Protein AF-A0A9E2ET44-F1 (afdb_monomer)

Secondary structure (DSSP, 8-state):
-TTHHHHHHHHHHHHHHHHHHS---------S-TT---PPPS----S-SS--EE--TTTTT--HHHHHHHHHHHHT-TT--EEEEEETTEEEEEEE--

Radius of gyration: 30.55 Å; Cα contacts (8 Å, |Δi|>4): 65; chains: 1; bounding box: 45×81×43 Å

Sequence (98 aa):
MAILNRKKILAGLMGLVGLYIFNCSPSQRHILSESGYDWPSNERDYWPTQSWQTGTLANHNIDPSKMDQAHQFAENDPLTRAVLVVKDGYLVYENYFG

Solvent-accessible surface area (backbone atoms only — not comparable to full-atom values): 6405 Å² total; per-residue (Å²): 130,84,62,69,61,53,58,57,52,51,53,51,50,53,55,56,53,56,62,66,70,68,70,74,64,79,75,80,78,75,85,65,60,94,87,54,81,87,70,74,72,87,85,59,82,75,69,58,90,86,53,83,46,74,46,52,39,70,85,68,76,42,65,66,71,57,53,54,52,53,48,54,54,43,74,74,36,91,84,48,47,65,50,78,42,74,56,99,69,17,45,38,46,75,51,76,50,134

Mean predicted aligned error: 17.07 Å

Foldseek 3Di:
DPPVVVVVVVVVVVVVVVVVVPPVPPPPPCVDDPVGDPDDDPPDPQAPPPDQAADACVVQVHDVVVVVVVVVVQVPDPPRAKDWDDDPRHGHDIDGDD

Structure (mmCIF, N/CA/C/O backbone):
data_AF-A0A9E2ET44-F1
#
_entry.id   AF-A0A9E2ET44-F1
#
loop_
_atom_site.group_PDB
_atom_site.id
_atom_site.type_symbol
_atom_site.label_atom_id
_atom_site.label_alt_id
_atom_site.label_comp_id
_atom_site.label_asym_id
_atom_site.label_entity_id
_atom_site.label_seq_id
_atom_site.pdbx_PDB_ins_code
_atom_site.Cartn_x
_atom_site.Cartn_y
_atom_site.Cartn_z
_atom_site.occupancy
_atom_site.B_iso_or_equiv
_atom_site.auth_seq_id
_atom_site.auth_comp_id
_atom_site.auth_asym_id
_atom_site.auth_atom_id
_atom_site.pdbx_PDB_model_num
ATOM 1 N N . MET A 1 1 ? 11.882 -69.903 30.766 1.00 47.75 1 MET A N 1
ATOM 2 C CA . MET A 1 1 ? 11.511 -70.212 29.364 1.00 47.75 1 MET A CA 1
ATOM 3 C C . MET A 1 1 ? 10.651 -69.066 28.816 1.00 47.75 1 MET A C 1
ATOM 5 O O . MET A 1 1 ? 9.442 -69.029 29.000 1.00 47.75 1 MET A O 1
ATOM 9 N N . ALA A 1 2 ? 11.315 -68.059 28.240 1.00 54.47 2 ALA A N 1
ATOM 10 C CA . ALA A 1 2 ? 10.834 -66.695 27.964 1.00 54.47 2 ALA A CA 1
ATOM 11 C C . ALA A 1 2 ? 9.836 -66.551 26.786 1.00 54.47 2 ALA A C 1
ATOM 13 O O . ALA A 1 2 ? 9.719 -65.486 26.181 1.00 54.47 2 ALA A O 1
ATOM 14 N N . ILE A 1 3 ? 9.126 -67.629 26.443 1.00 53.03 3 ILE A N 1
ATOM 15 C CA . ILE A 1 3 ? 8.285 -67.732 25.239 1.00 53.03 3 ILE A CA 1
ATOM 16 C C . ILE A 1 3 ? 6.826 -67.348 25.545 1.00 53.03 3 ILE A C 1
ATOM 18 O O . ILE A 1 3 ? 6.137 -66.795 24.688 1.00 53.03 3 ILE A O 1
ATOM 22 N N . LEU A 1 4 ? 6.361 -67.558 26.784 1.00 49.84 4 LEU A N 1
ATOM 23 C CA . LEU A 1 4 ? 4.959 -67.334 27.156 1.00 49.84 4 LEU A CA 1
ATOM 24 C C . LEU A 1 4 ? 4.584 -65.841 27.253 1.00 49.84 4 LEU A C 1
ATOM 26 O O . LEU A 1 4 ? 3.458 -65.471 26.928 1.00 49.84 4 LEU A O 1
ATOM 30 N N . ASN A 1 5 ? 5.535 -64.972 27.621 1.00 52.16 5 ASN A N 1
ATOM 31 C CA . ASN A 1 5 ? 5.295 -63.526 27.710 1.00 52.16 5 ASN A CA 1
ATOM 32 C C . ASN A 1 5 ? 5.310 -62.822 26.349 1.00 52.16 5 ASN A C 1
ATOM 34 O O . ASN A 1 5 ? 4.610 -61.831 26.180 1.00 52.16 5 ASN A O 1
ATOM 38 N N . ARG A 1 6 ? 6.034 -63.348 25.350 1.00 55.31 6 ARG A N 1
ATOM 39 C CA . ARG A 1 6 ? 6.086 -62.730 24.012 1.00 55.31 6 ARG A CA 1
ATOM 40 C C . ARG A 1 6 ? 4.745 -62.825 23.281 1.00 55.31 6 ARG A C 1
ATOM 42 O O . ARG A 1 6 ? 4.351 -61.867 22.631 1.00 55.31 6 ARG A O 1
ATOM 49 N N . LYS A 1 7 ? 4.007 -63.932 23.450 1.00 54.88 7 LYS A N 1
ATOM 50 C CA . LYS A 1 7 ? 2.674 -64.117 22.844 1.00 54.88 7 LYS A CA 1
ATOM 51 C C . LYS A 1 7 ? 1.609 -63.200 23.460 1.00 54.88 7 LYS A C 1
ATOM 53 O O . LYS A 1 7 ? 0.787 -62.662 22.730 1.00 54.88 7 LYS A O 1
ATOM 58 N N . LYS A 1 8 ? 1.656 -62.979 24.782 1.00 53.53 8 LYS A N 1
ATOM 59 C CA . LYS A 1 8 ? 0.733 -62.071 25.490 1.00 53.53 8 LYS A CA 1
ATOM 60 C C . LYS A 1 8 ? 0.996 -60.599 25.154 1.00 53.53 8 LYS A C 1
ATOM 62 O O . LYS A 1 8 ? 0.051 -59.843 24.965 1.00 53.53 8 LYS A O 1
ATOM 67 N N . ILE A 1 9 ? 2.269 -60.219 25.012 1.00 58.12 9 ILE A N 1
ATOM 68 C CA . ILE A 1 9 ? 2.674 -58.860 24.621 1.00 58.12 9 ILE A CA 1
ATOM 69 C C . ILE A 1 9 ? 2.317 -58.579 23.151 1.00 58.12 9 ILE A C 1
ATOM 71 O O . ILE A 1 9 ? 1.790 -57.513 22.850 1.00 58.12 9 ILE A O 1
ATOM 75 N N . LEU A 1 10 ? 2.521 -59.544 22.244 1.00 56.25 10 LEU A N 1
ATOM 76 C CA . LEU A 1 10 ? 2.183 -59.392 20.822 1.00 56.25 10 LEU A CA 1
ATOM 77 C C . LEU A 1 10 ? 0.662 -59.319 20.581 1.00 56.25 10 LEU A C 1
ATOM 79 O O . LEU A 1 10 ? 0.212 -58.521 19.763 1.00 56.25 10 LEU A O 1
ATOM 83 N N . ALA A 1 11 ? -0.133 -60.096 21.328 1.00 56.97 11 ALA A N 1
ATOM 84 C CA . ALA A 1 11 ? -1.596 -60.024 21.276 1.00 56.97 11 ALA A CA 1
ATOM 85 C C . ALA A 1 11 ? -2.140 -58.699 21.847 1.00 56.97 11 ALA A C 1
ATOM 87 O O . ALA A 1 11 ? -3.082 -58.136 21.293 1.00 56.97 11 ALA A O 1
ATOM 88 N N . GLY A 1 12 ? -1.515 -58.162 22.903 1.00 56.03 12 GLY A N 1
ATOM 89 C CA . GLY A 1 12 ? -1.846 -56.839 23.443 1.00 56.03 12 GLY A CA 1
ATOM 90 C C . GLY A 1 12 ? -1.523 -55.700 22.470 1.00 56.03 12 GLY A C 1
ATOM 91 O O . GLY A 1 12 ? -2.339 -54.801 22.287 1.00 56.03 12 GLY A O 1
ATOM 92 N N . LEU A 1 13 ? -0.377 -55.770 21.783 1.00 58.19 13 LEU A N 1
ATOM 93 C CA . LEU A 1 13 ? 0.024 -54.786 20.771 1.00 58.19 13 LEU A CA 1
ATOM 94 C C . LEU A 1 13 ? -0.869 -54.817 19.520 1.00 58.19 13 LEU A C 1
ATOM 96 O O . LEU A 1 13 ? -1.224 -53.752 19.025 1.00 58.19 13 LEU A O 1
ATOM 100 N N . MET A 1 14 ? -1.302 -55.991 19.039 1.00 57.44 14 MET A N 1
ATOM 101 C CA . MET A 1 14 ? -2.259 -56.065 17.919 1.00 57.44 14 MET A CA 1
ATOM 102 C C . MET A 1 14 ? -3.640 -55.494 18.273 1.00 57.44 14 MET A C 1
ATOM 104 O O . MET A 1 14 ? -4.245 -54.825 17.437 1.00 57.44 14 MET A O 1
ATOM 108 N N . GLY A 1 15 ? -4.129 -55.707 19.500 1.00 56.09 15 GLY A N 1
ATOM 109 C CA . GLY A 1 15 ? -5.395 -55.117 19.953 1.00 56.09 15 GLY A CA 1
ATOM 110 C C . GLY A 1 15 ? -5.336 -53.590 20.069 1.00 56.09 15 GLY A C 1
ATOM 111 O O . GLY A 1 15 ? -6.282 -52.900 19.696 1.00 56.09 15 GLY A O 1
ATOM 112 N N . LEU A 1 16 ? -4.200 -53.054 20.524 1.00 55.91 16 LEU A N 1
ATOM 113 C CA . LEU A 1 16 ? -3.998 -51.615 20.718 1.00 55.91 16 LEU A CA 1
ATOM 114 C C . LEU A 1 16 ? -3.759 -50.878 19.389 1.00 55.91 16 LEU A C 1
ATOM 116 O O . LEU A 1 16 ? -4.249 -49.766 19.209 1.00 55.91 16 LEU A O 1
ATOM 120 N N . VAL A 1 17 ? -3.098 -51.526 18.423 1.00 58.31 17 VAL A N 1
ATOM 121 C CA . VAL A 1 17 ? -2.983 -51.019 17.046 1.00 58.31 17 VAL A CA 1
ATOM 122 C C . VAL A 1 17 ? -4.341 -51.051 16.345 1.00 58.31 17 VAL A C 1
ATOM 124 O O . VAL A 1 17 ? -4.707 -50.055 15.737 1.00 58.31 17 VAL A O 1
ATOM 127 N N . GLY A 1 18 ? -5.137 -52.118 16.493 1.00 55.78 18 GLY A N 1
ATOM 128 C CA . GLY A 1 18 ? -6.485 -52.204 15.910 1.00 55.78 18 GLY A CA 1
ATOM 129 C C . GLY A 1 18 ? -7.449 -51.111 16.393 1.00 55.78 18 GLY A C 1
ATOM 130 O O . GLY A 1 18 ? -8.232 -50.595 15.598 1.00 55.78 18 GLY A O 1
ATOM 131 N N . LEU A 1 19 ? -7.346 -50.686 17.659 1.00 54.16 19 LEU A N 1
ATOM 132 C CA . LEU A 1 19 ? -8.155 -49.588 18.209 1.00 54.16 19 LEU A CA 1
ATOM 133 C C . LEU A 1 19 ? -7.755 -48.199 17.674 1.00 54.16 19 LEU A C 1
ATOM 135 O O . LEU A 1 19 ? -8.568 -47.273 17.691 1.00 54.16 19 LEU A O 1
ATOM 139 N N . TYR A 1 20 ? -6.519 -48.046 17.188 1.00 55.59 20 TYR A N 1
ATOM 140 C CA . TYR A 1 20 ? -6.009 -46.778 16.659 1.00 55.59 20 TYR A CA 1
ATOM 141 C C . TYR A 1 20 ? -6.432 -46.507 15.206 1.00 55.59 20 TYR A C 1
ATOM 143 O O . TYR A 1 20 ? -6.482 -45.348 14.805 1.00 55.59 20 TYR A O 1
ATOM 151 N N . ILE A 1 21 ? -6.778 -47.537 14.421 1.00 55.16 21 ILE A N 1
ATOM 152 C CA . ILE A 1 21 ? -7.130 -47.382 12.990 1.00 55.16 21 ILE A CA 1
ATOM 153 C C . ILE A 1 21 ? -8.639 -47.140 12.776 1.00 55.16 21 ILE A C 1
ATOM 155 O O . ILE A 1 21 ? -9.040 -46.667 11.718 1.00 55.16 21 ILE A O 1
ATOM 159 N N . PHE A 1 22 ? -9.491 -47.404 13.775 1.00 55.47 22 PHE A N 1
ATOM 160 C CA . PHE A 1 22 ? -10.952 -47.255 13.650 1.00 55.47 22 PHE A CA 1
ATOM 161 C C . PHE A 1 22 ? -11.523 -45.911 14.124 1.00 55.47 22 PHE A C 1
ATOM 163 O O . PHE A 1 22 ? -12.709 -45.663 13.938 1.00 55.47 22 PHE A O 1
ATOM 170 N N . ASN A 1 23 ? -10.704 -45.004 14.665 1.00 50.28 23 ASN A N 1
ATOM 171 C CA . ASN A 1 23 ? -11.156 -43.657 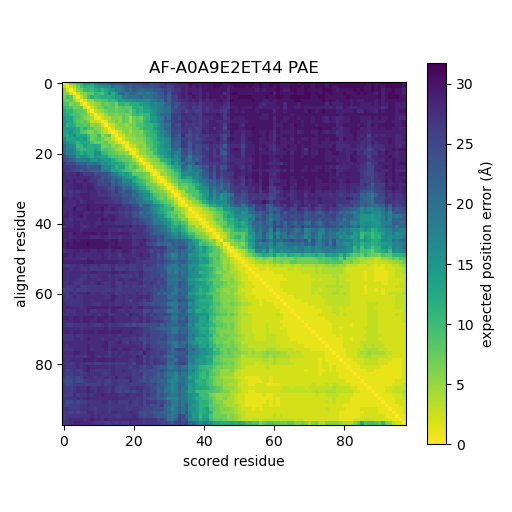15.041 1.00 50.28 23 ASN A CA 1
ATOM 172 C C . ASN A 1 23 ? -11.021 -42.632 13.906 1.00 50.28 23 ASN A C 1
ATOM 174 O O . ASN A 1 23 ? -10.906 -41.434 14.155 1.00 50.28 23 ASN A O 1
ATOM 178 N N . CYS A 1 24 ? -11.094 -43.071 12.647 1.00 54.66 24 CYS A N 1
ATOM 179 C CA . CYS A 1 24 ? -11.429 -42.157 11.560 1.00 54.66 24 CYS A CA 1
ATOM 180 C C . CYS A 1 24 ? -12.952 -41.966 11.551 1.00 54.66 24 CYS A C 1
ATOM 182 O O . CYS A 1 24 ? -13.66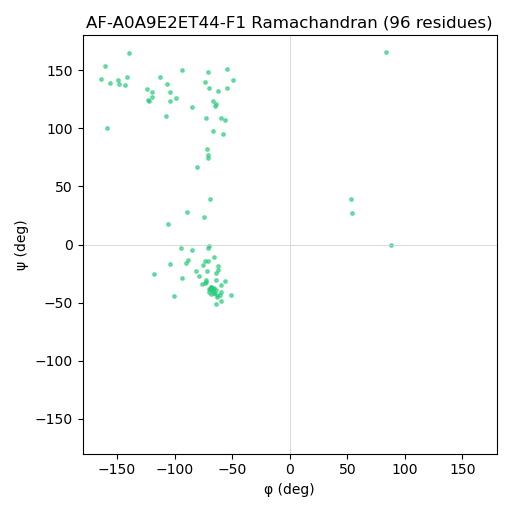0 -42.437 10.664 1.00 54.66 24 CYS A O 1
ATOM 184 N N . SER A 1 25 ? -13.465 -41.325 12.603 1.00 62.03 25 SER A N 1
ATOM 185 C CA . SER A 1 25 ? -14.810 -40.766 12.556 1.00 62.03 25 SER A CA 1
ATOM 186 C C . SER A 1 25 ? -14.748 -39.637 11.528 1.00 62.03 25 SER A C 1
ATOM 188 O O . SER A 1 25 ? -13.885 -38.764 11.678 1.00 62.03 25 SER A O 1
ATOM 190 N N . PRO A 1 26 ? -15.570 -39.638 10.464 1.00 57.66 26 PRO A N 1
ATOM 191 C CA . PRO A 1 26 ? -15.613 -38.514 9.551 1.00 57.66 26 PRO A CA 1
ATOM 192 C C . PRO A 1 26 ? -16.009 -37.314 10.399 1.00 57.66 26 PRO A C 1
ATOM 194 O O . PRO A 1 26 ? -17.136 -37.239 10.887 1.00 57.66 26 PRO A O 1
ATOM 197 N N . SER A 1 27 ? -15.073 -36.396 10.631 1.00 62.56 27 SER A N 1
ATOM 198 C CA . SER A 1 27 ? -15.417 -35.087 11.151 1.00 62.56 27 SER A CA 1
ATOM 199 C C . SER A 1 27 ? -16.427 -34.527 10.163 1.00 62.56 27 SER A C 1
ATOM 201 O O . SER A 1 27 ? -16.102 -34.249 9.006 1.00 62.56 27 SER A O 1
ATOM 203 N N . GLN A 1 28 ? -17.689 -34.485 10.589 1.00 58.28 28 GLN A N 1
ATOM 204 C CA . GLN A 1 28 ? -18.773 -33.873 9.847 1.00 58.28 28 GLN A CA 1
ATOM 205 C C . GLN A 1 28 ? -18.339 -32.424 9.643 1.00 58.28 28 GLN A C 1
ATOM 207 O O . GLN A 1 28 ? -18.456 -31.584 10.532 1.00 58.28 28 GLN A O 1
ATOM 212 N N . ARG A 1 29 ? -17.732 -32.147 8.486 1.00 53.28 29 ARG A N 1
ATOM 213 C CA . ARG A 1 29 ? -17.439 -30.798 8.021 1.00 53.28 29 ARG A CA 1
ATOM 214 C C . ARG A 1 29 ? -18.782 -30.192 7.657 1.00 53.28 29 ARG A C 1
ATOM 216 O O . ARG A 1 29 ? -19.142 -30.118 6.487 1.00 53.28 29 ARG A O 1
ATOM 223 N N . HIS A 1 30 ? -19.552 -29.832 8.674 1.00 53.50 30 HIS A N 1
ATOM 224 C CA . HIS A 1 30 ? -20.733 -29.013 8.511 1.00 53.50 30 HIS A CA 1
ATOM 225 C C . HIS A 1 30 ? -20.217 -27.610 8.187 1.00 53.50 30 HIS A C 1
ATOM 227 O O . HIS A 1 30 ? -19.984 -26.802 9.078 1.00 53.50 30 HIS A O 1
ATOM 233 N N . ILE A 1 31 ? -19.885 -27.364 6.916 1.00 60.69 31 ILE A N 1
ATOM 234 C CA . ILE A 1 31 ? -19.350 -26.062 6.495 1.00 60.69 31 ILE A CA 1
ATOM 235 C C . ILE A 1 31 ? -20.480 -25.022 6.446 1.00 60.69 31 ILE A C 1
ATOM 237 O O . ILE A 1 31 ? -20.192 -23.835 6.505 1.00 60.69 31 ILE A O 1
ATOM 241 N N . LEU A 1 32 ? -21.757 -25.420 6.405 1.00 61.59 32 LEU A N 1
ATOM 242 C CA . LEU A 1 32 ? -22.895 -24.498 6.306 1.00 61.59 32 LEU A CA 1
ATOM 243 C C . LEU A 1 32 ? -24.120 -25.086 7.026 1.00 61.59 32 LEU A C 1
ATOM 245 O O . LEU A 1 32 ? -24.327 -26.297 6.977 1.00 61.59 32 LEU A O 1
ATOM 249 N N . SER A 1 33 ? -24.915 -24.260 7.714 1.00 66.75 33 SER A N 1
ATOM 250 C CA . SER A 1 33 ? -26.190 -24.698 8.296 1.00 66.75 33 SER A CA 1
ATOM 251 C C . SER A 1 33 ? -27.231 -24.952 7.199 1.00 66.75 33 SER A C 1
ATOM 253 O O . SER A 1 33 ? -27.243 -24.279 6.169 1.00 66.75 33 SER A O 1
ATOM 255 N N . GLU A 1 34 ? -28.143 -25.903 7.427 1.00 65.75 34 GLU A N 1
ATOM 256 C CA . GLU A 1 34 ? -29.274 -26.172 6.518 1.00 65.75 34 GLU A CA 1
ATOM 257 C C . GLU A 1 34 ? -30.229 -24.975 6.384 1.00 65.75 34 GLU A C 1
ATOM 259 O O . GLU A 1 34 ? -30.973 -24.882 5.413 1.00 65.75 34 GLU A O 1
ATOM 264 N N . SER A 1 35 ? -30.172 -24.025 7.325 1.00 72.94 35 SER A N 1
ATOM 265 C CA . SER A 1 35 ? -30.904 -22.756 7.258 1.00 72.94 35 SER A CA 1
ATOM 266 C C . SER A 1 35 ? -30.364 -21.789 6.196 1.00 72.94 35 SER A C 1
ATOM 268 O O . SER A 1 35 ? -30.940 -20.721 6.016 1.00 72.94 35 SER A O 1
ATOM 270 N N . GLY A 1 36 ? -29.276 -22.146 5.504 1.00 70.19 36 GLY A N 1
ATOM 271 C CA . GLY A 1 36 ? -28.597 -21.282 4.546 1.00 70.19 36 GLY A CA 1
ATOM 272 C C . GLY A 1 36 ? -27.615 -20.313 5.207 1.00 70.19 36 GLY A C 1
ATOM 273 O O . GLY A 1 36 ? -27.592 -20.134 6.424 1.00 70.19 36 GLY A O 1
ATOM 274 N N . TYR A 1 37 ? -26.763 -19.709 4.378 1.00 67.06 37 TYR A N 1
ATOM 275 C CA . TYR A 1 37 ? -25.912 -18.589 4.768 1.00 67.06 37 TYR A CA 1
ATOM 276 C C . TYR A 1 37 ? -26.728 -17.303 4.621 1.00 67.06 37 TYR A C 1
ATOM 278 O O . TYR A 1 37 ? -27.142 -16.976 3.505 1.00 67.06 37 TYR A O 1
ATOM 286 N N . ASP A 1 38 ? -26.948 -16.582 5.721 1.00 75.00 38 ASP A N 1
ATOM 287 C CA . ASP A 1 38 ? -27.446 -15.210 5.655 1.00 75.00 38 ASP A CA 1
ATOM 288 C C . ASP A 1 38 ? -26.361 -14.350 5.013 1.00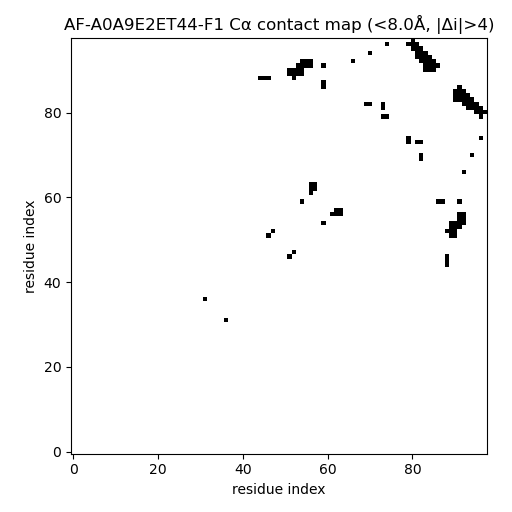 75.00 38 ASP A C 1
ATOM 290 O O . ASP A 1 38 ? -25.380 -13.946 5.645 1.00 75.00 38 ASP A O 1
ATOM 294 N N . TRP A 1 39 ? -26.513 -14.112 3.711 1.00 70.06 39 TRP A N 1
ATOM 295 C CA . TRP A 1 39 ? -25.661 -13.171 3.011 1.00 70.06 39 TRP A CA 1
ATOM 296 C C . TRP A 1 39 ? -25.871 -11.787 3.631 1.00 70.06 39 TRP A C 1
ATOM 298 O O . TRP A 1 39 ? -27.021 -11.365 3.786 1.00 70.06 39 TRP A O 1
ATOM 308 N N . PRO A 1 40 ? -24.795 -11.049 3.963 1.00 70.56 40 PRO A N 1
ATOM 309 C CA . PRO A 1 40 ? -24.944 -9.635 4.278 1.00 70.56 40 PRO A CA 1
ATOM 310 C C . PRO A 1 40 ? -25.653 -8.941 3.109 1.00 70.56 40 PRO A C 1
ATOM 312 O O . PRO A 1 40 ? -25.532 -9.392 1.963 1.00 70.56 40 PRO A O 1
ATOM 315 N N . SER A 1 41 ? -26.397 -7.866 3.392 1.00 72.69 41 SER A N 1
ATOM 316 C CA . SER A 1 41 ? -27.135 -7.137 2.359 1.00 72.69 41 SER A CA 1
ATOM 317 C C . SER A 1 41 ? -26.227 -6.827 1.159 1.00 72.69 41 SER A C 1
ATOM 319 O O . SER A 1 41 ? -25.038 -6.528 1.294 1.00 72.69 41 SER A O 1
ATOM 321 N N . ASN A 1 42 ? -26.791 -6.921 -0.047 1.00 61.69 42 ASN A N 1
ATOM 322 C CA . ASN A 1 42 ? -26.079 -6.570 -1.279 1.00 61.69 42 ASN A CA 1
ATOM 323 C C . ASN A 1 42 ? -25.833 -5.057 -1.413 1.00 61.69 42 ASN A C 1
ATOM 325 O O . ASN A 1 42 ? -25.198 -4.636 -2.377 1.00 61.69 42 ASN A O 1
ATOM 329 N N . GLU A 1 43 ? -26.297 -4.248 -0.457 1.00 63.25 43 GLU A N 1
ATOM 330 C CA . GLU A 1 43 ? -25.866 -2.862 -0.290 1.00 63.25 43 GLU A CA 1
ATOM 331 C C . GLU A 1 43 ? -24.431 -2.856 0.231 1.00 63.25 43 GLU A C 1
ATOM 333 O O . GLU A 1 43 ? -24.145 -2.677 1.412 1.00 63.25 43 GLU A O 1
ATOM 338 N N . ARG A 1 44 ? -23.506 -3.114 -0.685 1.00 59.94 44 ARG A N 1
ATOM 339 C CA . ARG A 1 44 ? -22.100 -2.832 -0.474 1.00 59.94 44 ARG A CA 1
ATOM 340 C C . ARG A 1 44 ? -21.788 -1.579 -1.271 1.00 59.94 44 ARG A C 1
ATOM 342 O O . ARG A 1 44 ? -21.911 -1.602 -2.493 1.00 59.94 44 ARG A O 1
ATOM 349 N N . ASP A 1 45 ? -21.274 -0.547 -0.611 1.00 61.09 45 ASP A N 1
ATOM 350 C CA . ASP A 1 45 ? -20.587 0.585 -1.257 1.00 61.09 45 ASP A CA 1
ATOM 351 C C . ASP A 1 45 ? -19.231 0.134 -1.850 1.00 61.09 45 ASP A C 1
ATOM 353 O O . ASP A 1 45 ? -18.209 0.803 -1.740 1.00 61.09 45 ASP A O 1
ATOM 357 N N . TYR A 1 46 ? -19.175 -1.068 -2.432 1.00 56.47 46 TYR A N 1
ATOM 358 C CA . TYR A 1 46 ? -17.932 -1.798 -2.682 1.00 56.47 46 TYR A CA 1
ATOM 359 C C . TYR A 1 46 ? -17.071 -1.186 -3.790 1.00 56.47 46 TYR A C 1
ATOM 361 O O . TYR A 1 46 ? -15.897 -1.517 -3.907 1.00 56.47 46 TYR A O 1
ATOM 369 N N . TRP A 1 47 ? -17.607 -0.282 -4.597 1.00 60.12 47 TRP A N 1
ATOM 370 C CA . TRP A 1 47 ? -16.802 0.458 -5.555 1.00 60.12 47 TRP A CA 1
ATOM 371 C C . TRP A 1 47 ? -17.563 1.725 -5.931 1.00 60.12 47 TRP A C 1
ATOM 373 O O . TRP A 1 47 ? -18.520 1.643 -6.707 1.00 60.12 47 TRP A O 1
ATOM 383 N N . PRO A 1 48 ? -17.230 2.894 -5.367 1.00 58.56 48 PRO A N 1
ATOM 384 C CA . PRO A 1 48 ? -17.958 4.101 -5.711 1.00 58.56 48 PRO A CA 1
ATOM 385 C C . PRO A 1 48 ? -17.735 4.408 -7.197 1.00 58.56 48 PRO A C 1
ATOM 387 O O . PRO A 1 48 ? -16.610 4.583 -7.658 1.00 58.56 48 PRO A O 1
ATOM 390 N N . THR A 1 49 ? -18.818 4.457 -7.973 1.00 60.41 49 THR A N 1
ATOM 391 C CA . THR A 1 49 ? -18.752 4.700 -9.425 1.00 60.41 49 THR A CA 1
ATOM 392 C C . THR A 1 49 ? -18.426 6.152 -9.771 1.00 60.41 49 THR A C 1
ATOM 394 O O . THR A 1 49 ? -18.095 6.446 -10.916 1.00 60.41 49 THR A O 1
ATOM 397 N N . GLN A 1 50 ? -18.522 7.056 -8.790 1.00 73.94 50 GLN A N 1
ATOM 398 C CA . GLN A 1 50 ? -18.298 8.492 -8.962 1.00 73.94 50 GLN A CA 1
ATOM 399 C C . GLN A 1 50 ? -16.910 8.935 -8.483 1.00 73.94 50 GLN A C 1
ATOM 401 O O . GLN A 1 50 ? -16.244 9.702 -9.172 1.00 73.94 50 GLN A O 1
ATOM 406 N N . SER A 1 51 ? -16.460 8.462 -7.317 1.00 75.88 51 SER A N 1
ATOM 407 C CA . SER A 1 51 ? -15.173 8.854 -6.732 1.00 75.88 51 SER A CA 1
ATOM 408 C C . SER A 1 51 ? -14.749 7.899 -5.627 1.00 75.88 51 SER A C 1
ATOM 410 O O . SER A 1 51 ? -15.584 7.522 -4.812 1.00 75.88 51 SER A O 1
ATOM 412 N N . TRP A 1 52 ? -13.457 7.597 -5.522 1.00 83.62 52 TRP A N 1
ATOM 413 C CA . TRP A 1 52 ? -12.910 6.859 -4.382 1.00 83.62 52 TRP A CA 1
ATOM 414 C C . TRP A 1 52 ? -13.278 7.531 -3.056 1.00 83.62 52 TRP A C 1
ATOM 416 O O . TRP A 1 52 ? -13.144 8.746 -2.910 1.00 83.62 52 TRP A O 1
ATOM 426 N N . GLN A 1 53 ? -13.721 6.738 -2.081 1.00 87.56 53 GLN A N 1
ATOM 427 C CA . GLN A 1 53 ? -13.779 7.202 -0.699 1.00 87.56 53 GLN A CA 1
ATOM 428 C C . GLN A 1 53 ? -12.350 7.251 -0.149 1.00 87.56 53 GLN A C 1
ATOM 430 O O . GLN A 1 53 ? -11.555 6.355 -0.434 1.00 87.56 53 GLN A O 1
ATOM 435 N N . THR A 1 54 ? -12.009 8.283 0.621 1.00 91.88 54 THR A N 1
ATOM 436 C CA . THR A 1 54 ? -10.668 8.453 1.198 1.00 91.88 54 THR A CA 1
ATOM 437 C C . THR A 1 54 ? -10.696 8.306 2.714 1.00 91.88 54 THR A C 1
ATOM 439 O O . THR A 1 54 ? -11.664 8.682 3.376 1.00 91.88 54 THR A O 1
ATOM 442 N N . GLY A 1 55 ? -9.636 7.725 3.268 1.00 93.00 55 GLY A N 1
ATOM 443 C CA . GLY A 1 55 ? -9.489 7.477 4.701 1.00 93.00 55 GLY A CA 1
ATOM 444 C C . GLY A 1 55 ? -8.067 7.766 5.169 1.00 93.00 55 GLY A C 1
ATOM 445 O O . GLY A 1 55 ? -7.150 7.890 4.363 1.00 93.00 55 GLY A O 1
ATOM 446 N N . THR A 1 56 ? -7.857 7.884 6.481 1.00 95.56 56 THR A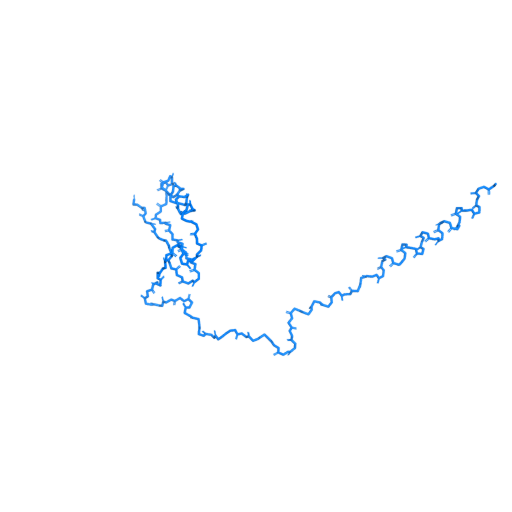 N 1
ATOM 447 C CA . THR A 1 56 ? -6.504 8.030 7.041 1.00 95.56 56 THR A CA 1
ATOM 448 C C . THR A 1 56 ? -5.942 6.670 7.438 1.00 95.56 56 THR A C 1
ATOM 450 O O . THR A 1 56 ? -6.679 5.785 7.872 1.00 95.56 56 THR A O 1
ATOM 453 N N . LEU A 1 57 ? -4.619 6.513 7.379 1.00 95.62 57 LEU A N 1
ATOM 454 C CA . LEU A 1 57 ? -3.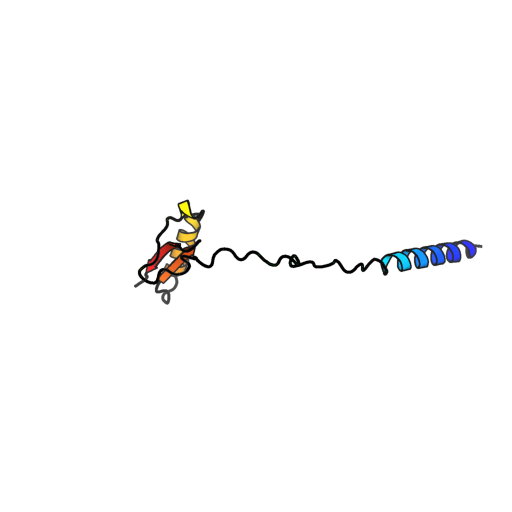938 5.297 7.841 1.00 95.62 57 LEU A CA 1
ATOM 455 C C . LEU A 1 57 ? -4.357 4.902 9.268 1.00 95.62 57 LEU A C 1
ATOM 457 O O . LEU A 1 57 ? -4.668 3.740 9.524 1.00 95.62 57 LEU A O 1
ATOM 461 N N . ALA A 1 58 ? -4.438 5.884 10.173 1.00 95.50 58 ALA A N 1
ATOM 462 C CA . ALA A 1 58 ? -4.818 5.672 11.567 1.00 95.50 58 ALA A CA 1
ATOM 463 C C . ALA A 1 58 ? -6.253 5.136 11.717 1.00 95.50 58 ALA A C 1
ATOM 465 O O . ALA A 1 58 ? -6.466 4.185 12.470 1.00 95.50 58 ALA A O 1
ATOM 466 N N . ASN A 1 59 ? -7.216 5.685 10.965 1.00 95.62 59 ASN A N 1
ATOM 467 C CA . ASN A 1 59 ? -8.617 5.245 11.010 1.00 95.62 59 ASN A CA 1
ATOM 468 C C . ASN A 1 59 ? -8.795 3.801 10.530 1.00 95.62 59 ASN A C 1
ATOM 470 O O . ASN A 1 59 ? -9.740 3.135 10.940 1.00 95.62 59 ASN A O 1
ATOM 474 N N . HIS A 1 60 ? -7.872 3.318 9.699 1.00 94.31 60 HIS A N 1
ATOM 475 C CA . HIS A 1 60 ? -7.879 1.962 9.156 1.00 94.31 60 HIS A CA 1
ATOM 476 C C . HIS A 1 60 ? -6.826 1.052 9.804 1.00 94.31 60 HIS A C 1
ATOM 478 O O . HIS A 1 60 ? -6.484 -0.002 9.260 1.00 94.31 60 HIS A O 1
ATOM 484 N N . ASN A 1 61 ? -6.303 1.429 10.978 1.00 95.62 61 ASN A N 1
ATOM 485 C CA . ASN A 1 61 ? -5.329 0.651 11.751 1.00 95.62 61 ASN A CA 1
ATOM 486 C C . ASN A 1 61 ? -4.091 0.241 10.932 1.00 95.62 61 ASN A C 1
ATOM 488 O O . ASN A 1 61 ? -3.605 -0.887 11.050 1.00 95.62 61 ASN A O 1
ATOM 492 N N . ILE A 1 62 ? -3.608 1.134 10.069 1.00 95.12 62 ILE A N 1
ATOM 493 C CA . ILE A 1 62 ? -2.358 0.957 9.332 1.00 95.12 62 ILE A CA 1
ATOM 494 C C . ILE A 1 62 ? -1.263 1.737 10.053 1.00 95.12 62 ILE A C 1
ATOM 496 O O . ILE A 1 62 ? -1.392 2.934 10.298 1.00 95.12 62 ILE A O 1
ATOM 500 N N . ASP A 1 63 ? -0.177 1.039 10.375 1.00 95.94 63 ASP A N 1
ATOM 501 C CA . ASP A 1 63 ? 1.047 1.642 10.891 1.00 95.94 63 ASP A CA 1
ATOM 502 C C . ASP A 1 63 ? 1.678 2.545 9.811 1.00 95.94 63 ASP A C 1
ATOM 504 O O . ASP A 1 63 ? 2.039 2.037 8.742 1.00 95.94 63 ASP A O 1
ATOM 508 N N . PRO A 1 64 ? 1.840 3.859 10.063 1.00 94.50 64 PRO A N 1
ATOM 509 C CA . PRO A 1 64 ? 2.435 4.780 9.099 1.00 94.50 64 PRO A CA 1
ATOM 510 C C . PRO A 1 64 ? 3.833 4.368 8.626 1.00 94.50 64 PRO A C 1
ATOM 512 O O . PRO A 1 64 ? 4.153 4.561 7.455 1.00 94.50 64 PRO A O 1
ATOM 515 N N . SER A 1 65 ? 4.628 3.704 9.474 1.00 96.19 65 SER A N 1
ATOM 516 C CA . SER A 1 65 ? 5.989 3.272 9.119 1.00 96.19 65 SER A CA 1
ATOM 517 C C . SER A 1 65 ? 6.024 2.267 7.961 1.00 96.19 65 SER A C 1
ATOM 519 O O . SER A 1 65 ? 7.036 2.118 7.272 1.00 96.19 65 SER A O 1
ATOM 521 N N . LYS A 1 66 ? 4.908 1.573 7.706 1.00 94.19 66 LYS A N 1
ATOM 522 C CA . LYS A 1 66 ? 4.759 0.689 6.545 1.00 94.19 66 LYS A CA 1
ATOM 523 C C . LYS A 1 66 ? 4.621 1.467 5.244 1.00 94.19 66 LYS A C 1
ATOM 525 O O . LYS A 1 66 ? 5.082 0.979 4.215 1.00 94.19 66 LYS A O 1
ATOM 530 N N . MET A 1 67 ? 4.015 2.653 5.278 1.00 94.50 67 MET A N 1
ATOM 531 C CA . MET A 1 67 ? 3.925 3.515 4.098 1.00 94.50 67 MET A CA 1
ATOM 532 C C . MET A 1 67 ? 5.266 4.165 3.790 1.00 94.50 67 MET A C 1
ATOM 534 O O . MET A 1 67 ? 5.608 4.264 2.619 1.00 94.50 67 MET A O 1
ATOM 538 N N . ASP A 1 68 ? 6.072 4.479 4.806 1.00 94.62 68 ASP A N 1
ATOM 539 C CA . ASP A 1 68 ? 7.450 4.936 4.591 1.00 94.62 68 ASP A CA 1
ATOM 540 C C . ASP A 1 68 ? 8.283 3.868 3.867 1.00 94.62 68 ASP A C 1
ATOM 542 O O . ASP A 1 68 ? 8.985 4.167 2.904 1.00 94.62 68 ASP A O 1
ATOM 546 N N . GLN A 1 69 ? 8.151 2.597 4.266 1.00 95.50 69 GLN A N 1
ATOM 547 C CA . GLN A 1 69 ? 8.814 1.473 3.587 1.00 95.50 69 GLN A CA 1
ATOM 548 C C . GLN A 1 69 ? 8.326 1.305 2.142 1.00 95.50 69 GLN A C 1
ATOM 550 O O . GLN A 1 69 ? 9.138 1.126 1.236 1.00 95.50 69 GLN A O 1
ATOM 555 N N . ALA A 1 70 ? 7.009 1.365 1.917 1.00 94.50 70 ALA A N 1
ATOM 556 C CA . ALA A 1 70 ? 6.427 1.257 0.579 1.00 94.50 70 ALA A CA 1
ATOM 557 C C . ALA A 1 70 ? 6.856 2.422 -0.326 1.00 94.50 70 ALA A C 1
ATOM 559 O O . ALA A 1 70 ? 7.164 2.213 -1.497 1.00 94.50 70 ALA A O 1
ATOM 560 N N . HIS A 1 71 ? 6.923 3.631 0.232 1.00 94.81 71 HIS A N 1
ATOM 561 C CA . HIS A 1 71 ? 7.395 4.822 -0.457 1.00 94.81 71 HIS A CA 1
ATOM 562 C C . HIS A 1 71 ? 8.865 4.693 -0.854 1.00 94.81 71 HIS A C 1
ATOM 564 O O . HIS A 1 71 ? 9.178 4.845 -2.028 1.00 94.81 71 HIS A O 1
ATOM 570 N N . GLN A 1 72 ? 9.744 4.327 0.084 1.00 95.94 72 GLN A N 1
ATOM 571 C CA . GLN A 1 72 ? 11.167 4.117 -0.197 1.00 95.94 72 GLN A CA 1
ATOM 572 C C . GLN A 1 72 ? 11.388 3.022 -1.240 1.00 95.94 72 GLN A C 1
ATOM 574 O O . GLN A 1 72 ? 12.243 3.158 -2.110 1.00 95.94 72 GLN A O 1
ATOM 579 N N . PHE A 1 73 ? 10.634 1.925 -1.170 1.00 95.38 73 PHE A N 1
ATOM 580 C CA . PHE A 1 73 ? 10.715 0.871 -2.178 1.00 95.38 73 PHE A CA 1
ATOM 581 C C . PHE A 1 73 ? 10.360 1.405 -3.572 1.00 95.38 73 PHE A C 1
ATOM 583 O O . PHE A 1 73 ? 11.111 1.187 -4.518 1.00 95.38 73 PHE A O 1
ATOM 590 N N . ALA A 1 74 ? 9.250 2.135 -3.679 1.00 96.19 74 ALA A N 1
ATOM 591 C CA . ALA A 1 74 ? 8.772 2.707 -4.931 1.00 96.19 74 ALA A CA 1
ATOM 592 C C . ALA A 1 74 ? 9.708 3.781 -5.503 1.00 96.19 74 ALA A C 1
ATOM 594 O O . ALA A 1 74 ? 9.969 3.782 -6.700 1.00 96.19 74 ALA A O 1
ATOM 595 N N . GLU A 1 75 ? 10.246 4.657 -4.655 1.00 96.06 75 G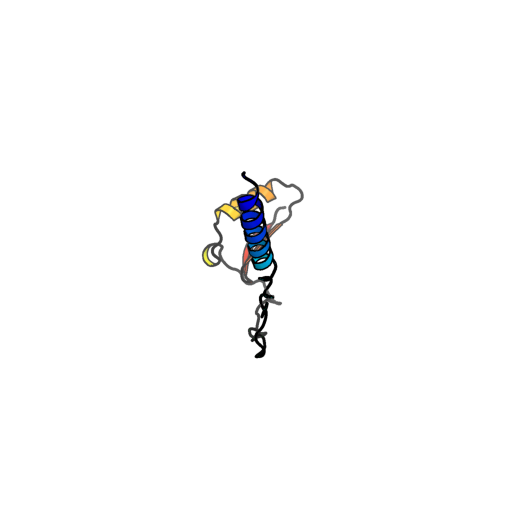LU A N 1
ATOM 596 C CA . GLU A 1 75 ? 11.171 5.723 -5.057 1.00 96.06 75 GLU A CA 1
ATOM 597 C C . GLU A 1 75 ? 12.491 5.172 -5.622 1.00 96.06 75 GLU A C 1
ATOM 599 O O . GLU A 1 75 ? 13.097 5.776 -6.503 1.00 96.06 75 GLU A O 1
ATOM 604 N N . ASN A 1 76 ? 12.921 3.997 -5.153 1.00 96.81 76 ASN A N 1
ATOM 605 C CA . ASN A 1 76 ? 14.152 3.349 -5.607 1.00 96.81 76 ASN A CA 1
ATOM 606 C C . ASN A 1 76 ? 13.983 2.499 -6.882 1.00 96.81 76 ASN A C 1
ATOM 608 O O . ASN A 1 76 ? 14.982 1.987 -7.395 1.00 96.81 76 ASN A O 1
ATOM 612 N N . ASP A 1 77 ? 12.763 2.334 -7.402 1.00 96.38 77 ASP A N 1
ATOM 613 C CA . ASP A 1 77 ? 12.505 1.625 -8.658 1.00 96.38 77 ASP A CA 1
ATOM 614 C C . ASP A 1 77 ? 12.114 2.625 -9.764 1.00 96.38 77 ASP A C 1
ATOM 616 O O . ASP A 1 77 ? 11.003 3.162 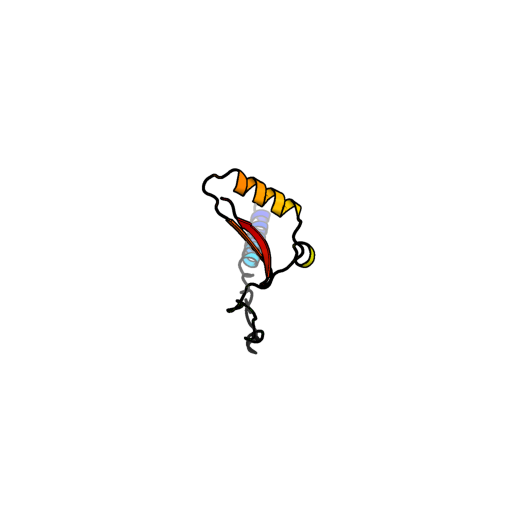-9.742 1.00 96.38 77 ASP A O 1
ATOM 620 N N . PRO A 1 78 ? 12.976 2.846 -10.778 1.00 95.44 78 PRO A N 1
ATOM 621 C CA . PRO A 1 78 ? 12.732 3.822 -11.842 1.00 95.44 78 PRO A CA 1
ATOM 622 C C . PRO A 1 78 ? 11.536 3.479 -12.745 1.00 95.44 78 PRO A C 1
ATOM 624 O O . PRO A 1 78 ? 11.136 4.300 -13.572 1.00 95.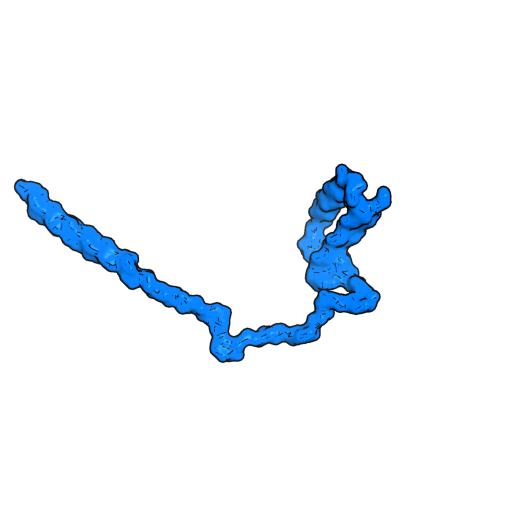44 78 PRO A O 1
ATOM 627 N N . LEU A 1 79 ? 10.979 2.269 -12.644 1.00 96.44 79 LEU A N 1
ATOM 628 C CA . LEU A 1 79 ? 9.773 1.878 -13.372 1.00 96.44 79 LEU A CA 1
ATOM 629 C C . LEU A 1 79 ? 8.488 2.202 -12.606 1.00 96.44 79 LEU A C 1
ATOM 631 O O . LEU A 1 79 ? 7.406 2.167 -13.201 1.00 96.44 79 LEU A O 1
ATOM 635 N N . THR A 1 80 ? 8.576 2.529 -11.316 1.00 96.75 80 THR A N 1
ATOM 636 C CA . THR A 1 80 ? 7.395 2.828 -10.509 1.00 96.75 80 THR A CA 1
ATOM 637 C C . THR A 1 80 ? 6.763 4.148 -10.930 1.00 96.75 80 THR A C 1
ATOM 639 O O . THR A 1 80 ? 7.433 5.156 -11.123 1.00 96.75 80 THR A O 1
ATOM 642 N N . ARG A 1 81 ? 5.433 4.140 -11.062 1.00 96.69 81 ARG A N 1
ATOM 643 C CA . ARG A 1 81 ? 4.625 5.322 -11.405 1.00 96.69 81 ARG A CA 1
ATOM 644 C C . ARG A 1 81 ? 3.630 5.709 -10.332 1.00 96.69 81 ARG A C 1
ATOM 646 O O . ARG A 1 81 ? 3.235 6.865 -10.258 1.00 96.69 81 ARG A O 1
ATOM 653 N N . ALA A 1 82 ? 3.212 4.757 -9.508 1.00 96.25 82 ALA A N 1
ATOM 654 C CA . ALA A 1 82 ? 2.308 5.027 -8.410 1.00 96.25 82 ALA A CA 1
ATOM 655 C C . ALA A 1 82 ? 2.359 3.922 -7.357 1.00 96.25 82 ALA A C 1
ATOM 657 O O . ALA A 1 82 ? 2.609 2.758 -7.673 1.00 96.25 82 ALA A O 1
ATOM 658 N N . VAL A 1 83 ? 2.033 4.296 -6.125 1.00 95.88 83 VAL A N 1
ATOM 659 C CA . VAL A 1 83 ? 1.646 3.403 -5.036 1.00 95.88 83 VAL A CA 1
ATOM 660 C C . VAL A 1 83 ? 0.262 3.832 -4.579 1.00 95.88 83 VAL A C 1
ATOM 662 O O . VAL A 1 83 ? 0.067 4.982 -4.201 1.00 95.88 83 VAL A O 1
ATOM 665 N N . LEU A 1 84 ? -0.691 2.902 -4.597 1.00 94.75 84 LEU A N 1
ATOM 666 C CA . LEU A 1 84 ? -2.031 3.097 -4.052 1.00 94.75 84 LEU A CA 1
ATOM 667 C C . LEU A 1 84 ? -2.297 2.007 -3.018 1.00 94.75 84 LEU A C 1
ATOM 669 O O . LEU A 1 84 ? -2.044 0.828 -3.275 1.00 94.75 84 LEU A O 1
ATOM 673 N N . VAL A 1 85 ? -2.824 2.391 -1.859 1.00 94.00 85 VAL A N 1
ATOM 674 C CA . VAL A 1 85 ? -3.206 1.462 -0.793 1.00 94.00 85 VAL A CA 1
ATOM 675 C C . VAL A 1 85 ? -4.676 1.660 -0.475 1.00 94.00 85 VAL A C 1
ATOM 677 O O . VAL A 1 85 ? -5.110 2.762 -0.141 1.00 94.00 85 VAL A O 1
ATOM 680 N N . VAL A 1 86 ? -5.432 0.568 -0.570 1.00 92.19 86 VAL A N 1
ATOM 681 C CA . VAL A 1 86 ? -6.875 0.535 -0.329 1.00 92.19 86 VAL A CA 1
ATOM 682 C C . VAL A 1 86 ? -7.166 -0.419 0.822 1.00 92.19 86 VAL A C 1
ATOM 684 O O . VAL A 1 86 ? -6.686 -1.555 0.822 1.00 92.19 86 VAL A O 1
ATOM 687 N N . LYS A 1 87 ? -7.961 0.027 1.796 1.00 90.12 87 LYS A N 1
ATOM 688 C CA . LYS A 1 87 ? -8.400 -0.788 2.931 1.00 90.12 87 LYS A CA 1
ATOM 689 C C . LYS A 1 87 ? -9.838 -0.448 3.314 1.00 90.12 87 LYS A C 1
ATOM 691 O O . LYS A 1 87 ? -10.217 0.714 3.333 1.00 90.12 87 LYS A O 1
ATOM 696 N N . ASP A 1 88 ? -10.637 -1.478 3.588 1.00 88.44 88 ASP A N 1
ATOM 697 C CA . ASP A 1 88 ? -12.052 -1.366 3.976 1.00 88.44 88 ASP A CA 1
ATOM 698 C C . ASP A 1 88 ? -12.912 -0.541 2.994 1.00 88.44 88 ASP A C 1
ATOM 700 O O . ASP A 1 88 ? -13.906 0.057 3.386 1.00 88.44 88 ASP A O 1
ATOM 704 N N . GLY A 1 89 ? -12.527 -0.497 1.712 1.00 85.44 89 GLY A N 1
ATOM 705 C CA . GLY A 1 89 ? -13.201 0.305 0.681 1.00 85.44 89 GLY A CA 1
ATOM 706 C C . GLY A 1 89 ? -12.699 1.749 0.542 1.00 85.44 89 GLY A C 1
ATOM 707 O O . GLY A 1 89 ? -13.164 2.462 -0.343 1.00 85.44 89 GLY A O 1
ATOM 708 N N . TYR A 1 90 ? -11.719 2.168 1.347 1.00 90.44 90 TYR A N 1
ATOM 709 C CA . TYR A 1 90 ? -11.146 3.513 1.321 1.00 90.44 90 TYR A CA 1
ATOM 710 C C . TYR A 1 90 ? -9.750 3.517 0.699 1.00 90.44 90 TYR A C 1
ATOM 712 O O . TYR A 1 90 ? -8.921 2.658 1.005 1.00 90.44 90 TYR A O 1
ATOM 720 N N . LEU A 1 91 ? -9.463 4.520 -0.130 1.00 92.50 91 LEU A N 1
ATOM 721 C CA . LEU A 1 91 ? -8.105 4.891 -0.513 1.00 92.50 91 LEU A CA 1
ATOM 722 C C . LEU A 1 91 ? -7.446 5.577 0.689 1.00 92.50 91 LEU A C 1
ATOM 724 O O . LEU A 1 91 ? -7.829 6.681 1.079 1.00 92.50 91 LEU A O 1
ATOM 728 N N . VAL A 1 92 ? -6.497 4.886 1.313 1.00 95.00 92 VAL A N 1
ATOM 729 C CA . VAL A 1 92 ? -5.878 5.304 2.584 1.00 95.00 92 VAL A CA 1
ATOM 730 C C . VAL A 1 92 ? -4.480 5.885 2.414 1.00 95.00 92 VAL A C 1
ATOM 732 O O . VAL A 1 92 ? -3.963 6.539 3.319 1.00 95.00 92 VAL A O 1
ATOM 735 N N . TYR A 1 93 ? -3.866 5.643 1.259 1.00 95.38 93 TYR A N 1
ATOM 736 C CA . TYR A 1 93 ? -2.617 6.25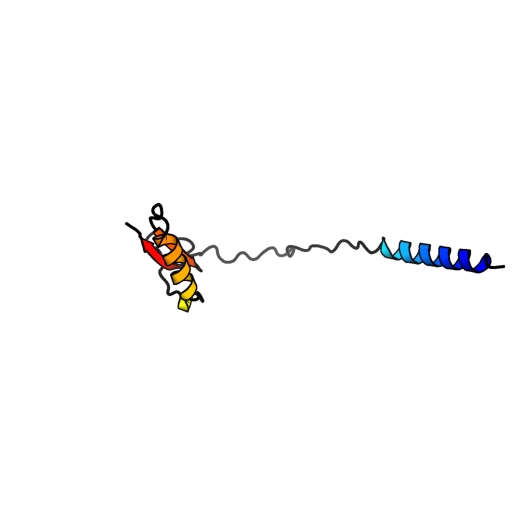8 0.840 1.00 95.38 93 TYR A CA 1
ATOM 737 C C . TYR A 1 93 ? -2.524 6.221 -0.680 1.00 95.38 93 TYR A C 1
ATOM 739 O O . TYR A 1 93 ? -2.839 5.204 -1.304 1.00 95.38 93 TYR A O 1
ATOM 747 N N . GLU A 1 94 ? -2.041 7.309 -1.263 1.00 94.94 94 GLU A N 1
ATOM 748 C CA . GLU A 1 94 ? -1.638 7.357 -2.658 1.00 94.94 94 GLU A CA 1
ATOM 749 C C . GLU A 1 94 ? -0.378 8.204 -2.814 1.00 94.94 94 GLU A C 1
ATOM 751 O O . GLU A 1 94 ? -0.185 9.203 -2.119 1.00 94.94 94 GLU A O 1
ATOM 756 N N . ASN A 1 95 ? 0.484 7.790 -3.733 1.00 95.88 95 ASN A N 1
ATOM 757 C CA . ASN A 1 95 ? 1.627 8.567 -4.175 1.00 95.88 95 ASN A CA 1
ATOM 758 C C . ASN A 1 95 ? 1.912 8.250 -5.643 1.00 95.88 95 ASN A C 1
ATOM 760 O O . ASN A 1 95 ? 1.859 7.087 -6.038 1.00 95.88 95 ASN A O 1
ATOM 764 N N . TYR A 1 96 ? 2.217 9.269 -6.441 1.00 94.94 96 TYR A N 1
ATOM 765 C CA . TYR A 1 96 ? 2.489 9.147 -7.870 1.00 94.94 96 TYR A CA 1
ATOM 766 C C . TYR A 1 96 ? 3.911 9.632 -8.146 1.00 94.94 96 TYR A C 1
ATOM 768 O O . TYR A 1 96 ? 4.286 10.736 -7.760 1.00 94.94 96 TYR A O 1
ATOM 776 N N . PHE A 1 97 ? 4.691 8.793 -8.818 1.00 91.19 97 PHE A N 1
ATOM 777 C CA . PHE A 1 97 ? 6.102 9.004 -9.124 1.00 91.19 97 PHE A CA 1
ATOM 778 C C . PHE A 1 97 ? 6.240 9.395 -10.607 1.00 91.19 97 PHE A C 1
ATOM 780 O O . PHE A 1 97 ? 5.616 8.780 -11.481 1.00 91.19 97 PHE A O 1
ATOM 787 N N . GLY A 1 98 ? 6.998 10.464 -10.876 1.00 78.19 98 GLY A N 1
ATOM 788 C CA . GLY A 1 98 ? 7.142 11.105 -12.193 1.00 78.19 98 GLY A CA 1
ATOM 789 C C . GLY A 1 98 ? 8.432 10.743 -12.904 1.00 78.19 98 GLY A C 1
ATOM 790 O O . GLY A 1 98 ? 9.491 10.932 -12.273 1.00 78.19 98 GLY A O 1
#

pLDDT: mean 76.05, std 17.87, range [47.75, 96.81]